Protein AF-A0AAV4CM18-F1 (afdb_monomer)

Nearest PDB structures (foldseek):
  7nl1-assembly2_E  TM=8.902E-01  e=1.037E-04  Toxoplasma gondii ME49
  8bis-assembly1_C-2  TM=8.921E-01  e=1.183E-04  Toxoplasma gondii
  7nl1-assembly1_B  TM=9.062E-01  e=1.350E-04  Toxoplasma gondii ME49
  8sf6-assembly2_H  TM=8.066E-01  e=8.511E-05  Caldicellulosiruptor hydrothermalis
  4kam-assembly2_A  TM=6.856E-01  e=7.460E-05  Mycobacterium marinum M

Structure (mmCIF, N/CA/C/O backbone):
data_AF-A0AAV4CM18-F1
#
_entry.id   AF-A0AAV4CM18-F1
#
loop_
_atom_site.group_PDB
_atom_site.id
_atom_site.type_symbol
_atom_site.label_atom_id
_atom_site.label_alt_id
_atom_site.label_comp_id
_atom_site.label_asym_id
_atom_site.label_entity_id
_atom_site.label_seq_id
_atom_site.pdbx_PDB_ins_code
_atom_site.Cartn_x
_atom_site.Cartn_y
_atom_site.Cartn_z
_atom_site.occupancy
_atom_site.B_iso_or_equiv
_atom_site.auth_seq_id
_atom_site.auth_comp_id
_atom_site.auth_asym_id
_atom_site.auth_atom_id
_atom_site.pdbx_PDB_model_num
ATOM 1 N N . MET A 1 1 ? 2.954 4.183 15.662 1.00 73.56 1 MET A N 1
ATOM 2 C CA . MET A 1 1 ? 2.172 3.439 14.647 1.00 73.56 1 MET A CA 1
ATOM 3 C C . MET A 1 1 ? 1.218 4.303 13.829 1.00 73.56 1 MET A C 1
ATOM 5 O O . MET A 1 1 ? 1.237 4.153 12.616 1.00 73.56 1 MET A O 1
ATOM 9 N N . LYS A 1 2 ? 0.463 5.238 14.427 1.00 84.62 2 LYS A N 1
ATOM 10 C CA . LYS A 1 2 ? -0.505 6.097 13.714 1.00 84.62 2 LYS A CA 1
ATOM 11 C C . LYS A 1 2 ? 0.046 6.765 12.438 1.00 84.62 2 LYS A C 1
ATOM 13 O O . LYS A 1 2 ? -0.471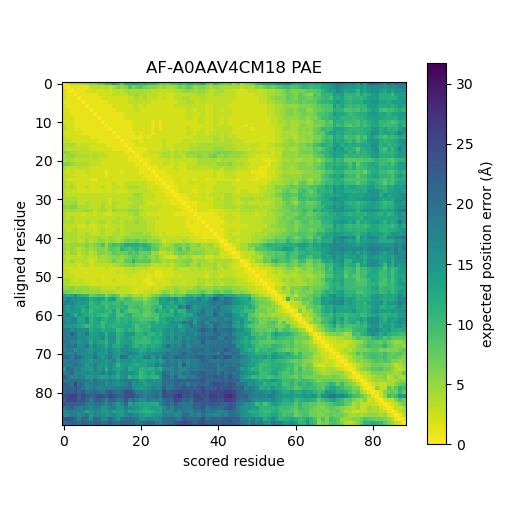 6.514 11.360 1.00 84.62 2 LYS A O 1
ATOM 18 N N . ARG A 1 3 ? 1.168 7.489 12.541 1.00 89.50 3 ARG A N 1
ATOM 19 C CA . ARG A 1 3 ? 1.805 8.162 11.391 1.00 89.50 3 ARG A CA 1
ATOM 20 C C . ARG A 1 3 ? 2.234 7.198 10.278 1.00 89.50 3 ARG A C 1
ATOM 22 O O . ARG A 1 3 ? 2.012 7.485 9.113 1.00 89.50 3 ARG A O 1
ATOM 29 N N . HIS A 1 4 ? 2.799 6.038 10.627 1.00 89.12 4 HIS A N 1
ATOM 30 C CA . HIS A 1 4 ? 3.150 5.014 9.635 1.00 89.12 4 HIS A CA 1
ATOM 31 C C . HIS A 1 4 ? 1.919 4.497 8.895 1.00 89.12 4 HIS A C 1
ATOM 33 O O . HIS A 1 4 ? 1.974 4.333 7.687 1.00 89.12 4 HIS A O 1
ATOM 39 N N . SER A 1 5 ? 0.812 4.292 9.609 1.00 91.56 5 SER A N 1
ATOM 40 C CA . SER A 1 5 ? -0.444 3.843 9.010 1.00 91.56 5 SER A CA 1
ATOM 41 C C . SER A 1 5 ? -1.104 4.904 8.132 1.00 91.56 5 SER A C 1
ATOM 43 O O . SER A 1 5 ? -1.699 4.545 7.120 1.00 91.56 5 SER A O 1
ATOM 45 N N . GLU A 1 6 ?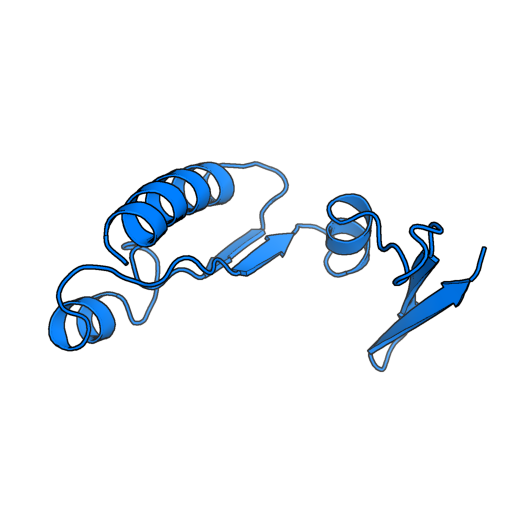 -1.032 6.179 8.518 1.00 91.38 6 GLU A N 1
ATOM 46 C CA . GLU A 1 6 ? -1.561 7.304 7.736 1.00 91.38 6 GLU A CA 1
ATOM 47 C C . GLU A 1 6 ? -0.785 7.450 6.424 1.00 91.38 6 GLU A C 1
ATOM 49 O O . GLU A 1 6 ? -1.381 7.409 5.350 1.00 91.38 6 GLU A O 1
ATOM 54 N N . THR A 1 7 ? 0.548 7.511 6.505 1.00 93.25 7 THR A N 1
ATOM 55 C CA . THR A 1 7 ? 1.415 7.571 5.321 1.00 93.25 7 THR A CA 1
ATOM 56 C C . THR A 1 7 ? 1.257 6.327 4.453 1.00 93.25 7 THR A C 1
ATOM 58 O O . THR A 1 7 ? 1.146 6.440 3.236 1.00 93.25 7 THR A O 1
ATOM 61 N N . ALA A 1 8 ? 1.196 5.135 5.054 1.00 92.81 8 ALA A N 1
ATOM 62 C CA . ALA A 1 8 ? 1.035 3.911 4.283 1.00 92.81 8 ALA A CA 1
ATOM 63 C C . ALA A 1 8 ? -0.321 3.843 3.571 1.00 92.81 8 ALA A C 1
ATOM 65 O O . ALA A 1 8 ? -0.384 3.375 2.441 1.00 92.81 8 ALA A O 1
ATOM 66 N N . LEU A 1 9 ? -1.397 4.352 4.180 1.00 92.62 9 LEU A N 1
ATOM 67 C CA . LEU A 1 9 ? -2.707 4.413 3.531 1.00 92.62 9 LEU A CA 1
ATOM 68 C C . LEU A 1 9 ? -2.701 5.349 2.315 1.00 92.62 9 LEU A C 1
ATOM 70 O O . LEU A 1 9 ? -3.283 5.015 1.286 1.00 92.62 9 LEU A O 1
ATOM 74 N N . GLU A 1 10 ? -2.045 6.504 2.423 1.00 93.50 10 GLU A N 1
ATOM 75 C CA . GLU A 1 10 ? -1.903 7.448 1.311 1.00 93.50 10 GLU A CA 1
ATOM 76 C C . GLU A 1 10 ? -1.111 6.832 0.150 1.00 93.50 10 GLU A C 1
ATOM 78 O O . GLU A 1 10 ? -1.580 6.822 -0.989 1.00 93.50 10 GLU A O 1
ATOM 83 N N . VAL A 1 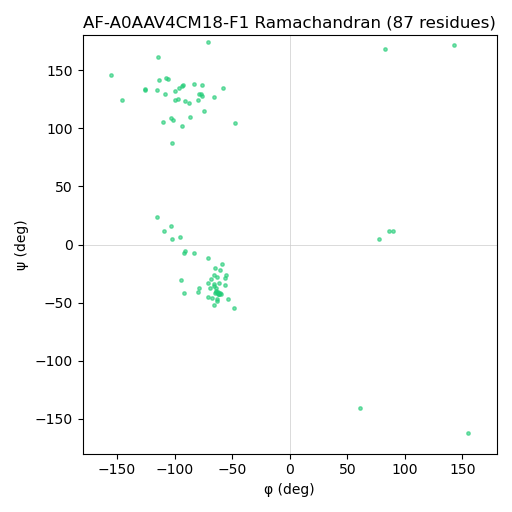11 ? 0.041 6.225 0.453 1.00 93.50 11 VAL A N 1
ATOM 84 C CA . VAL A 1 11 ? 0.869 5.528 -0.541 1.00 93.50 11 VAL A CA 1
ATOM 85 C C . VAL A 1 11 ? 0.109 4.354 -1.162 1.00 93.50 11 VAL A C 1
ATOM 87 O O . VAL A 1 11 ? 0.143 4.180 -2.376 1.00 93.50 11 VAL A O 1
ATOM 90 N N . ALA A 1 12 ? -0.615 3.569 -0.363 1.00 93.31 12 ALA A N 1
ATOM 91 C CA . ALA A 1 12 ? -1.380 2.429 -0.852 1.00 93.31 12 ALA A CA 1
ATOM 92 C C . ALA A 1 12 ? -2.483 2.865 -1.829 1.00 93.31 12 ALA A C 1
ATOM 94 O O . ALA A 1 12 ? -2.623 2.258 -2.885 1.00 93.31 12 ALA A O 1
ATOM 95 N N . ARG A 1 13 ? -3.206 3.955 -1.534 1.00 93.31 13 ARG A N 1
ATOM 96 C CA . ARG A 1 13 ? -4.209 4.537 -2.447 1.00 93.31 13 ARG A CA 1
ATOM 97 C C . ARG A 1 13 ? -3.593 5.052 -3.743 1.00 93.31 13 ARG A C 1
ATOM 99 O O . ARG A 1 13 ? -4.174 4.865 -4.807 1.00 93.31 13 ARG A O 1
ATOM 106 N N . TYR A 1 14 ? -2.426 5.690 -3.660 1.00 93.62 14 TYR A N 1
ATOM 107 C CA . TYR A 1 14 ? -1.703 6.144 -4.846 1.00 93.62 14 TYR A CA 1
ATOM 108 C C . TYR A 1 14 ? -1.285 4.965 -5.736 1.00 93.62 14 TYR A C 1
ATOM 110 O O . TYR A 1 14 ? -1.509 4.990 -6.945 1.00 93.62 14 TYR A O 1
ATOM 118 N N . LEU A 1 15 ? -0.711 3.918 -5.135 1.00 90.81 15 LEU A N 1
ATOM 119 C CA . LEU A 1 15 ? -0.288 2.718 -5.856 1.00 90.81 15 LEU A CA 1
ATOM 120 C C . LEU A 1 15 ? -1.475 1.978 -6.481 1.00 90.81 15 LEU A C 1
ATOM 122 O O . LEU A 1 15 ? -1.346 1.507 -7.603 1.00 90.81 15 LEU A O 1
ATOM 126 N N . ASP A 1 16 ? -2.628 1.930 -5.812 1.00 90.44 16 ASP A N 1
ATOM 127 C CA . ASP A 1 16 ? -3.836 1.250 -6.306 1.00 90.44 16 ASP A CA 1
ATOM 128 C C . ASP A 1 16 ? -4.382 1.883 -7.600 1.00 90.44 16 ASP A C 1
ATOM 130 O O . ASP A 1 16 ? -4.948 1.205 -8.452 1.00 90.44 16 ASP A O 1
ATOM 134 N N . GLN A 1 17 ? -4.144 3.183 -7.797 1.00 91.12 17 GLN A N 1
ATOM 135 C CA . GLN A 1 17 ? -4.535 3.913 -9.009 1.00 91.12 17 GLN A CA 1
ATOM 136 C C . GLN A 1 17 ? -3.438 3.939 -10.083 1.00 91.12 17 GLN A C 1
ATOM 138 O O . GLN A 1 17 ? -3.657 4.428 -11.195 1.00 91.12 17 GLN A O 1
ATOM 143 N N . HIS A 1 18 ? -2.234 3.456 -9.773 1.00 90.56 18 HIS A N 1
ATOM 144 C CA . HIS A 1 18 ? -1.088 3.626 -10.650 1.00 90.56 18 HIS A CA 1
ATOM 145 C C . HIS A 1 18 ? -1.122 2.615 -11.814 1.00 90.56 18 HIS A C 1
ATOM 147 O O . HIS A 1 18 ? -1.182 1.407 -11.591 1.00 90.56 18 HIS A O 1
ATOM 153 N N . PRO A 1 19 ? -0.971 3.044 -13.084 1.00 88.50 19 PRO A N 1
ATOM 154 C CA . PRO A 1 19 ? -1.193 2.181 -14.250 1.00 88.50 19 PRO A CA 1
ATOM 155 C C . PRO A 1 19 ? -0.213 1.007 -14.371 1.00 88.50 19 PRO A C 1
ATOM 157 O O . PRO A 1 19 ? -0.514 0.045 -15.077 1.00 88.50 19 PRO A O 1
ATOM 160 N N . LYS A 1 20 ? 0.949 1.079 -13.708 1.00 86.50 20 LYS A N 1
ATOM 161 C CA . LYS A 1 20 ? 1.955 0.000 -13.654 1.00 86.50 20 LYS A CA 1
ATOM 162 C C . LYS A 1 20 ? 1.771 -0.963 -12.477 1.00 86.50 20 LYS A C 1
ATOM 164 O O . LYS A 1 20 ? 2.507 -1.937 -12.395 1.00 86.50 20 LYS A O 1
ATOM 169 N N . VAL A 1 21 ? 0.837 -0.695 -11.571 1.00 88.38 21 VAL A N 1
ATOM 170 C CA . VAL A 1 21 ? 0.515 -1.578 -10.448 1.00 88.38 21 VAL A CA 1
ATOM 171 C C . VAL A 1 21 ? -0.684 -2.426 -10.856 1.00 88.38 21 VAL A C 1
ATOM 173 O O . VAL A 1 21 ? -1.614 -1.948 -11.504 1.00 88.38 21 VAL A O 1
ATOM 176 N N . GLU A 1 22 ? -0.605 -3.717 -10.573 1.00 89.56 22 GLU A N 1
ATOM 177 C CA . GLU A 1 22 ? -1.663 -4.684 -10.844 1.00 89.56 22 GLU A CA 1
ATOM 178 C C . GLU A 1 22 ? -2.586 -4.831 -9.640 1.00 89.56 22 GLU A C 1
ATOM 180 O O . GLU A 1 22 ? -3.805 -4.866 -9.796 1.00 89.56 22 GLU A O 1
ATOM 185 N N . ARG A 1 23 ? -2.007 -4.874 -8.435 1.00 88.88 23 ARG A N 1
ATOM 186 C CA . ARG A 1 23 ? -2.761 -5.021 -7.193 1.00 88.88 23 ARG A CA 1
ATOM 187 C C . ARG A 1 23 ? -2.001 -4.453 -6.004 1.00 88.88 23 ARG A C 1
ATOM 189 O O . ARG A 1 23 ? -0.783 -4.580 -5.934 1.00 88.88 23 ARG A O 1
ATOM 196 N N . VAL A 1 24 ? -2.716 -3.878 -5.042 1.00 91.94 24 VAL A N 1
ATOM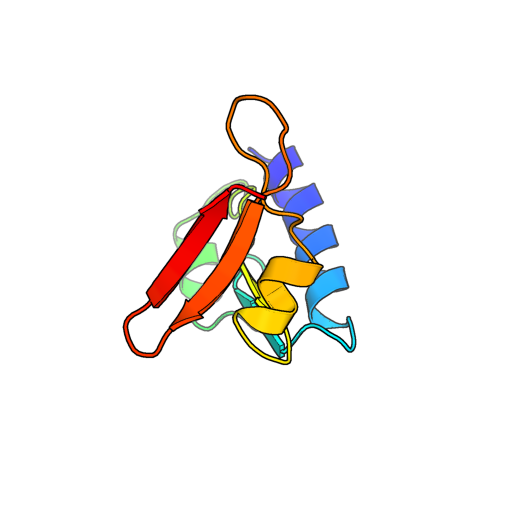 197 C CA . VAL A 1 24 ? -2.150 -3.456 -3.755 1.00 91.94 24 VAL A CA 1
ATOM 198 C C . VAL A 1 24 ? -2.767 -4.268 -2.625 1.00 91.94 24 VAL A C 1
ATOM 200 O O . VAL A 1 24 ? -3.983 -4.418 -2.529 1.00 91.94 24 VAL A O 1
ATOM 203 N N . HIS A 1 25 ? -1.914 -4.772 -1.740 1.00 92.06 25 HIS A N 1
ATOM 204 C CA . HIS A 1 25 ? -2.293 -5.461 -0.515 1.00 92.06 25 HIS A CA 1
ATOM 205 C C . HIS A 1 25 ? -1.942 -4.582 0.673 1.00 92.06 25 HIS A C 1
ATOM 207 O O . HIS A 1 25 ? -0.778 -4.433 1.054 1.00 92.06 25 HIS A O 1
ATOM 213 N N . TYR A 1 26 ? -2.974 -3.986 1.257 1.00 93.81 26 TYR A N 1
ATOM 214 C CA . TYR A 1 26 ? -2.851 -3.225 2.487 1.00 93.81 26 TYR A CA 1
ATOM 215 C C . TYR A 1 26 ? -4.123 -3.385 3.325 1.00 93.81 26 TYR A C 1
ATOM 217 O O . TYR A 1 26 ? -5.199 -3.057 2.828 1.00 93.81 26 TYR A O 1
ATOM 225 N N . PRO A 1 27 ? -4.047 -3.825 4.596 1.00 92.12 27 PRO A N 1
ATOM 226 C CA . PRO A 1 27 ? -5.240 -4.070 5.413 1.00 92.12 27 PRO A CA 1
ATOM 227 C C . PRO A 1 27 ? -6.120 -2.832 5.639 1.00 92.12 27 PRO A C 1
ATOM 229 O O . PRO A 1 27 ? -7.306 -2.966 5.931 1.00 92.12 27 PRO A O 1
ATOM 232 N N . GLY A 1 28 ? -5.557 -1.627 5.495 1.00 90.19 28 GLY A N 1
ATOM 233 C CA . GLY A 1 28 ? -6.295 -0.367 5.597 1.00 90.19 28 GLY A CA 1
ATOM 234 C C . GLY A 1 28 ? -7.023 0.070 4.318 1.00 90.19 28 GLY A C 1
ATOM 235 O O . GLY A 1 28 ? -7.760 1.050 4.377 1.00 90.19 28 GLY A O 1
ATOM 236 N N . LEU A 1 29 ? -6.826 -0.611 3.181 1.00 92.06 29 LEU A N 1
ATOM 237 C CA . LEU A 1 29 ? -7.595 -0.377 1.953 1.00 92.06 29 LEU A CA 1
ATOM 238 C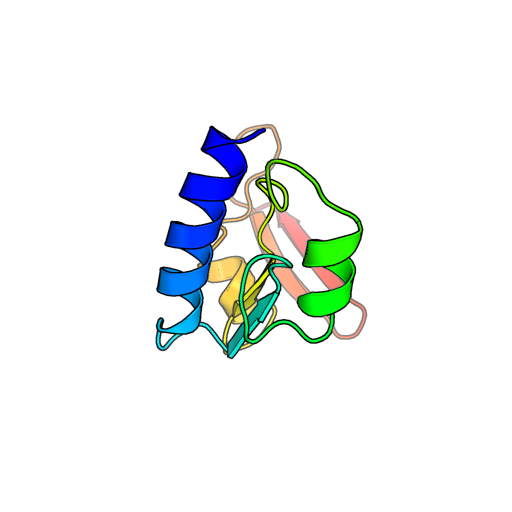 C . LEU A 1 29 ? -8.920 -1.144 2.003 1.00 92.06 29 LEU A C 1
ATOM 240 O O . LEU A 1 29 ? -8.946 -2.319 2.357 1.00 92.06 29 LEU A O 1
ATOM 244 N N . GLU A 1 30 ? -10.002 -0.507 1.560 1.00 88.56 30 GLU A N 1
ATOM 245 C CA . GLU A 1 30 ? -11.332 -1.131 1.462 1.00 88.56 30 GLU A CA 1
ATOM 246 C C . GLU A 1 30 ? -11.372 -2.268 0.428 1.00 88.56 30 GLU A C 1
ATOM 248 O O . GLU A 1 30 ? -12.146 -3.211 0.567 1.00 88.56 30 GLU A O 1
ATOM 253 N N . SER A 1 31 ? -10.494 -2.221 -0.579 1.00 87.69 31 SER A N 1
ATOM 254 C CA . SER A 1 31 ? -10.320 -3.285 -1.573 1.00 87.69 31 SER A CA 1
ATOM 255 C C . SER A 1 31 ? -9.654 -4.548 -1.006 1.00 87.69 31 SER A C 1
ATOM 257 O O . SER A 1 31 ? -9.643 -5.591 -1.668 1.00 87.69 31 SER A O 1
ATOM 259 N N . HIS A 1 32 ? -9.101 -4.494 0.212 1.00 89.69 32 HIS A N 1
ATOM 260 C CA . HIS A 1 32 ? -8.423 -5.631 0.819 1.00 89.69 32 HIS A CA 1
ATOM 261 C C . HIS A 1 32 ? -9.435 -6.666 1.347 1.00 89.69 32 HIS A C 1
ATOM 263 O O . HIS A 1 32 ? -10.276 -6.324 2.180 1.00 89.69 32 HIS A O 1
ATOM 269 N N . PRO A 1 33 ? -9.322 -7.960 0.981 1.00 90.19 33 PRO A N 1
ATOM 270 C CA . PRO A 1 33 ? -10.290 -8.992 1.380 1.00 90.19 33 PRO A CA 1
ATOM 271 C C . PRO A 1 33 ? -10.498 -9.123 2.893 1.00 90.19 33 PRO A C 1
ATOM 273 O O . PRO A 1 33 ? -11.565 -9.514 3.355 1.00 90.19 33 PRO A O 1
ATOM 276 N N . GLN A 1 34 ? -9.469 -8.799 3.678 1.00 90.50 34 GLN A N 1
ATOM 277 C CA . GLN A 1 34 ? -9.501 -8.884 5.139 1.00 90.50 34 GLN A CA 1
ATOM 278 C C . GLN A 1 34 ? -9.671 -7.518 5.821 1.00 90.50 34 GLN A C 1
ATOM 280 O O . GLN A 1 34 ? -9.404 -7.417 7.016 1.00 90.50 34 GLN A O 1
ATOM 285 N N . HIS A 1 35 ? -10.097 -6.471 5.101 1.00 91.31 35 HIS A N 1
ATOM 286 C CA . HIS A 1 35 ? -10.265 -5.126 5.667 1.00 91.31 35 HIS A CA 1
ATOM 287 C C . HIS A 1 35 ? -11.156 -5.127 6.917 1.00 91.31 35 HIS A C 1
ATOM 289 O O . HIS A 1 35 ? -10.776 -4.598 7.958 1.00 91.31 35 HIS A O 1
ATOM 295 N N . GLU A 1 36 ? -12.301 -5.811 6.863 1.00 91.31 36 GLU A N 1
ATOM 296 C CA . GLU A 1 36 ? -13.239 -5.885 7.990 1.00 91.31 36 GLU A CA 1
ATOM 297 C C . GLU A 1 36 ? -12.666 -6.624 9.207 1.00 91.31 36 GLU A C 1
ATOM 299 O O . GLU A 1 36 ? -12.937 -6.257 10.352 1.00 91.31 36 GLU A O 1
ATOM 304 N N . VAL A 1 37 ? -11.834 -7.645 8.985 1.00 92.25 37 VAL A N 1
ATOM 305 C CA . VAL A 1 37 ? -11.141 -8.354 10.072 1.00 92.25 37 VAL A CA 1
ATOM 306 C C . VAL A 1 37 ? -10.062 -7.456 10.673 1.00 92.25 37 VAL A C 1
ATOM 308 O O . VAL A 1 37 ? -9.998 -7.305 11.893 1.00 92.25 37 VAL A O 1
ATOM 311 N N . ALA A 1 38 ? -9.273 -6.795 9.823 1.00 90.69 38 ALA A N 1
ATOM 312 C CA . ALA A 1 38 ? -8.238 -5.858 10.237 1.00 90.69 38 ALA A CA 1
ATOM 313 C C . ALA A 1 38 ? -8.826 -4.690 11.038 1.00 90.69 38 ALA A C 1
ATOM 315 O O . ALA A 1 38 ? -8.308 -4.355 12.095 1.00 90.69 38 ALA A O 1
ATOM 316 N N . LYS A 1 39 ? -9.962 -4.131 10.614 1.00 91.31 39 LYS A N 1
ATOM 317 C CA . LYS A 1 39 ? -10.678 -3.062 11.324 1.00 91.31 39 LYS A CA 1
ATOM 318 C C . LYS A 1 39 ? -11.151 -3.480 12.719 1.00 91.31 39 LYS A C 1
ATOM 320 O O . LYS A 1 39 ? -11.185 -2.653 13.626 1.00 91.31 39 LYS A O 1
ATOM 325 N N . ARG A 1 40 ? -11.516 -4.755 12.906 1.00 92.69 40 ARG A N 1
ATOM 326 C CA . ARG A 1 40 ? -11.936 -5.302 14.210 1.00 92.69 40 ARG A CA 1
ATOM 327 C C . ARG A 1 40 ? -10.758 -5.601 15.134 1.00 92.69 40 ARG A C 1
ATOM 329 O O . ARG A 1 40 ? -10.886 -5.428 16.340 1.00 92.69 40 ARG A O 1
ATOM 336 N N . GLN A 1 41 ? -9.645 -6.085 14.586 1.00 92.06 41 GLN A N 1
ATOM 337 C CA . GLN A 1 41 ? -8.502 -6.559 15.373 1.00 92.06 41 GLN A CA 1
ATOM 338 C C . GLN A 1 41 ? -7.424 -5.490 15.596 1.00 92.06 41 GLN A C 1
ATOM 340 O O . GLN A 1 41 ? -6.741 -5.514 16.616 1.00 92.06 41 GLN A O 1
ATOM 345 N N . MET A 1 42 ? -7.254 -4.560 14.658 1.00 88.88 42 MET A N 1
ATOM 346 C CA . MET A 1 42 ? -6.188 -3.561 14.677 1.00 88.88 42 MET A CA 1
ATOM 347 C C . MET A 1 42 ? -6.734 -2.214 15.154 1.00 88.88 42 MET A C 1
ATOM 349 O O . M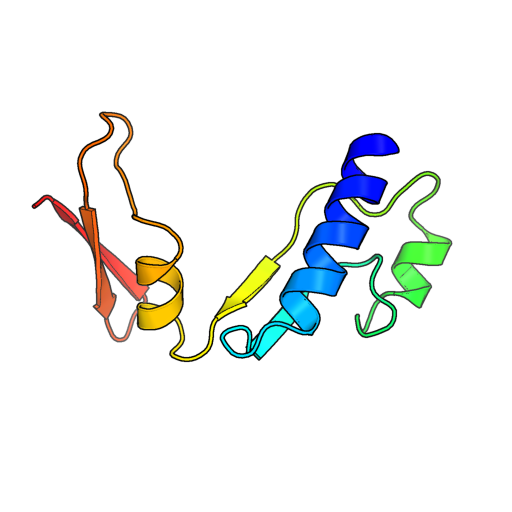ET A 1 42 ? -7.442 -1.512 14.433 1.00 88.88 42 MET A O 1
ATOM 353 N N . THR A 1 43 ? -6.384 -1.823 16.378 1.00 82.81 43 THR A N 1
ATOM 354 C CA . THR A 1 43 ? -6.760 -0.527 16.953 1.00 82.81 43 THR A CA 1
ATOM 355 C C . THR A 1 43 ? -5.593 0.460 16.844 1.00 82.81 43 THR A C 1
ATOM 357 O O . THR A 1 43 ? -4.474 0.195 17.276 1.00 82.81 43 THR A O 1
ATOM 360 N N . GLY A 1 44 ? -5.832 1.621 16.224 1.00 80.94 44 GLY A N 1
ATOM 361 C CA . GLY A 1 44 ? -4.820 2.681 16.081 1.00 80.94 44 GLY A CA 1
ATOM 362 C C . GLY A 1 44 ? -3.929 2.623 14.825 1.00 80.94 44 GLY A C 1
ATOM 363 O O . GLY A 1 44 ? -2.950 3.373 14.760 1.00 80.94 44 GLY A O 1
ATOM 364 N N . GLY A 1 45 ? -4.256 1.782 13.831 1.00 87.56 45 GLY A N 1
ATOM 365 C CA . GLY A 1 45 ? -3.633 1.762 12.495 1.00 87.56 45 GLY A CA 1
ATOM 366 C C . GLY A 1 45 ? -3.445 0.358 11.896 1.00 87.56 45 GLY A C 1
ATOM 367 O O . GLY A 1 45 ? -3.619 -0.635 12.593 1.00 87.56 45 GLY A O 1
ATOM 368 N N . TYR A 1 46 ? -3.041 0.282 10.621 1.00 86.44 46 TYR A N 1
ATOM 369 C CA . TYR A 1 46 ? -3.010 -0.937 9.788 1.00 86.44 46 TYR A CA 1
ATOM 370 C C . TYR A 1 46 ? -1.599 -1.383 9.344 1.00 86.44 46 TYR A C 1
ATOM 372 O O . TYR A 1 46 ? -1.472 -2.113 8.366 1.00 86.44 46 TYR A O 1
ATOM 380 N N . SER A 1 47 ? -0.549 -0.995 10.088 1.00 86.38 47 SER A N 1
ATOM 381 C CA . SER A 1 47 ? 0.888 -1.136 9.744 1.00 86.38 47 SER A CA 1
ATOM 382 C C . SER A 1 47 ? 1.438 -0.028 8.831 1.00 86.38 47 SER A C 1
ATOM 384 O O . SER A 1 47 ? 0.697 0.800 8.321 1.00 86.38 47 SER A O 1
ATOM 386 N N . GLY A 1 48 ? 2.765 0.022 8.686 1.00 87.75 48 GLY A N 1
ATOM 387 C CA . GLY A 1 48 ? 3.481 0.865 7.719 1.00 87.75 48 GLY A CA 1
ATOM 388 C C . GLY A 1 48 ? 3.971 0.104 6.483 1.00 87.75 48 GLY A C 1
ATOM 389 O O . GLY A 1 48 ? 4.706 0.665 5.679 1.00 87.75 48 GLY A O 1
ATOM 390 N N . VAL A 1 49 ? 3.628 -1.182 6.370 1.00 87.94 49 VAL A N 1
ATOM 391 C CA . VAL A 1 49 ? 4.085 -2.071 5.297 1.00 87.94 49 VAL A CA 1
ATOM 392 C C . VAL A 1 49 ? 2.992 -2.198 4.246 1.00 87.94 49 VAL A C 1
ATOM 394 O O . VAL A 1 49 ? 1.837 -2.455 4.580 1.00 87.94 49 VAL A O 1
ATOM 397 N N . ILE A 1 50 ? 3.376 -2.039 2.983 1.00 90.94 50 ILE A N 1
ATOM 398 C CA . ILE A 1 50 ? 2.503 -2.162 1.816 1.00 90.94 50 ILE A CA 1
ATOM 399 C C . ILE A 1 50 ? 3.152 -3.170 0.882 1.00 90.94 50 ILE A C 1
ATOM 401 O O . ILE A 1 50 ? 4.350 -3.081 0.615 1.00 90.94 50 ILE A O 1
ATOM 405 N N . MET A 1 51 ? 2.363 -4.104 0.368 1.00 88.25 51 MET A N 1
ATOM 406 C CA . MET A 1 51 ? 2.790 -4.982 -0.712 1.00 88.25 51 MET A CA 1
ATOM 407 C C . MET A 1 51 ? 2.044 -4.575 -1.979 1.00 88.25 51 MET A C 1
ATOM 409 O O . MET A 1 51 ? 0.826 -4.426 -1.961 1.00 88.25 51 MET A O 1
ATOM 413 N N . ALA A 1 52 ? 2.769 -4.371 -3.073 1.00 88.94 52 ALA A N 1
ATOM 414 C CA . ALA A 1 52 ? 2.190 -4.052 -4.370 1.00 88.94 52 ALA A CA 1
ATOM 415 C C . ALA A 1 52 ? 2.705 -5.043 -5.412 1.00 88.94 52 ALA A C 1
ATOM 417 O O . ALA A 1 52 ? 3.903 -5.310 -5.498 1.00 88.94 52 ALA A O 1
ATOM 418 N N . GLU A 1 53 ? 1.789 -5.577 -6.202 1.00 87.31 53 GLU A N 1
ATOM 419 C CA . GLU A 1 53 ? 2.081 -6.395 -7.367 1.00 87.31 53 GLU A CA 1
ATOM 420 C C . GLU A 1 53 ? 2.255 -5.464 -8.564 1.00 87.31 53 GLU A C 1
ATOM 422 O O . GLU A 1 53 ? 1.368 -4.673 -8.887 1.00 87.31 53 GLU A O 1
ATOM 427 N N . ILE A 1 54 ? 3.419 -5.515 -9.205 1.00 87.25 54 ILE A N 1
ATOM 428 C CA . ILE A 1 54 ? 3.742 -4.672 -10.357 1.00 87.25 54 ILE A CA 1
ATOM 429 C C . ILE A 1 54 ? 3.411 -5.436 -11.638 1.00 87.25 54 ILE A C 1
ATOM 431 O O . ILE A 1 54 ? 3.770 -6.606 -11.781 1.00 87.25 54 ILE A O 1
ATOM 435 N N . LYS A 1 55 ? 2.777 -4.757 -12.599 1.00 81.25 55 LYS A N 1
ATOM 436 C CA . LYS A 1 55 ? 2.492 -5.327 -13.919 1.00 81.25 55 LYS A CA 1
ATOM 437 C C . LYS A 1 55 ? 3.788 -5.767 -14.595 1.00 81.25 55 LYS A C 1
ATOM 439 O O . LYS A 1 55 ? 4.776 -5.032 -14.616 1.00 81.25 55 LYS A O 1
ATOM 444 N N . GLY A 1 56 ? 3.770 -6.961 -15.179 1.00 76.62 56 GLY A N 1
ATOM 445 C CA . GLY A 1 56 ? 4.977 -7.610 -15.703 1.00 76.62 56 GLY A CA 1
ATOM 446 C C . GLY A 1 56 ? 5.742 -8.423 -14.653 1.00 76.62 56 GLY A C 1
ATOM 447 O O . GLY A 1 56 ? 6.872 -8.842 -14.916 1.00 76.62 56 GLY A O 1
ATOM 448 N N . GLY A 1 57 ? 5.139 -8.649 -13.480 1.00 71.75 57 GLY A N 1
ATOM 449 C CA . GLY A 1 57 ? 5.642 -9.538 -12.440 1.00 71.75 57 GLY A CA 1
ATOM 450 C C . GLY A 1 57 ? 7.008 -9.111 -11.914 1.00 71.75 57 GLY A C 1
ATOM 451 O O . GLY A 1 57 ? 7.316 -7.928 -11.779 1.00 71.75 57 GLY A O 1
ATOM 452 N N . SER A 1 58 ? 7.865 -10.086 -11.651 1.00 66.06 58 SER A N 1
ATOM 453 C CA . SER A 1 58 ? 9.239 -9.898 -11.179 1.00 66.06 58 SER A CA 1
ATOM 454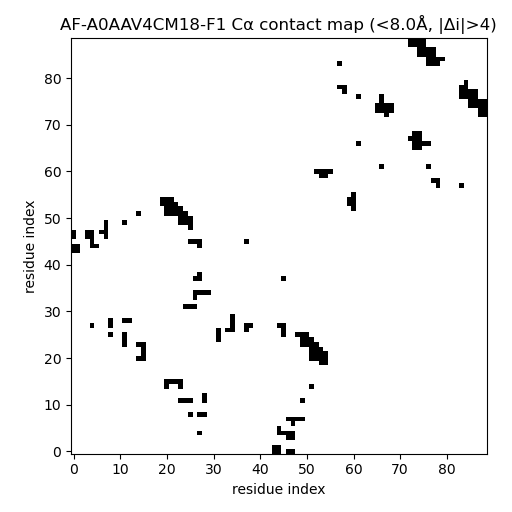 C C . SER A 1 58 ? 10.093 -9.009 -12.093 1.00 66.06 58 SER A C 1
ATOM 456 O O . SER A 1 58 ? 10.865 -8.206 -11.582 1.00 66.06 58 SER A O 1
ATOM 458 N N . LYS A 1 59 ? 9.916 -9.040 -13.422 1.00 63.66 59 LYS A N 1
ATOM 459 C CA . LYS A 1 59 ? 10.616 -8.105 -14.332 1.00 63.66 59 LYS A CA 1
ATOM 460 C C . LYS A 1 59 ? 10.195 -6.651 -14.087 1.00 63.66 59 LYS A C 1
ATOM 462 O O .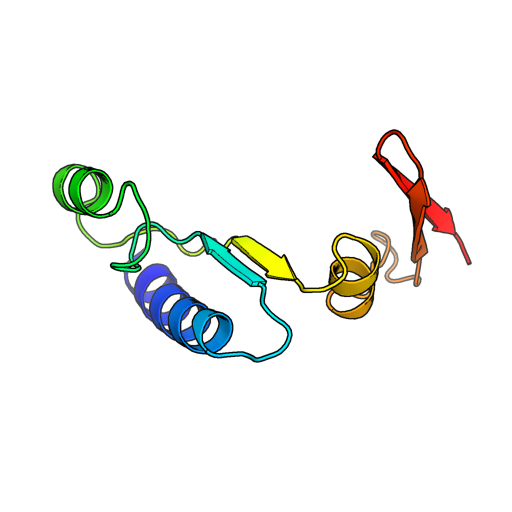 LYS A 1 59 ? 11.037 -5.751 -14.073 1.00 63.66 59 LYS A O 1
ATOM 467 N N . GLY A 1 60 ? 8.902 -6.425 -13.847 1.00 65.56 60 GLY A N 1
ATOM 468 C CA . GLY A 1 60 ? 8.369 -5.117 -13.463 1.00 65.56 60 GLY A CA 1
ATOM 469 C C . GLY A 1 60 ? 8.843 -4.688 -12.071 1.00 65.56 60 GLY A C 1
ATOM 470 O O . GLY A 1 60 ? 9.324 -3.570 -11.904 1.00 65.56 60 GLY A O 1
ATOM 471 N N . GLY A 1 61 ? 8.781 -5.593 -11.090 1.00 64.19 61 GLY A N 1
ATOM 472 C CA . GLY A 1 61 ? 9.184 -5.339 -9.703 1.00 64.19 61 GLY A CA 1
ATOM 473 C C . GLY A 1 61 ? 10.666 -4.995 -9.544 1.00 64.19 61 GLY A C 1
ATOM 474 O O . GLY A 1 61 ? 10.999 -4.044 -8.845 1.00 64.19 61 GLY A O 1
ATOM 475 N N . VAL A 1 62 ? 11.550 -5.697 -10.256 1.00 60.69 62 VAL A N 1
ATOM 476 C CA . VAL A 1 62 ? 13.004 -5.442 -10.254 1.00 60.69 62 VAL A CA 1
ATOM 477 C C . VAL A 1 62 ? 13.358 -4.111 -10.919 1.00 60.69 62 VAL A C 1
ATOM 479 O O . VAL A 1 62 ? 14.331 -3.470 -10.542 1.00 60.69 62 VAL A O 1
ATOM 482 N N . THR A 1 63 ? 12.559 -3.654 -11.886 1.00 59.19 63 THR A N 1
ATOM 483 C CA . THR A 1 63 ? 12.766 -2.332 -12.499 1.00 59.19 63 THR A CA 1
ATOM 484 C C . THR A 1 63 ? 12.403 -1.201 -11.531 1.00 59.19 63 THR A C 1
ATOM 486 O O . THR A 1 63 ? 13.008 -0.135 -11.566 1.00 59.19 63 THR A O 1
ATOM 489 N N . VAL A 1 64 ? 11.403 -1.419 -10.671 1.00 60.38 64 VAL A N 1
ATOM 490 C CA . VAL A 1 64 ? 10.943 -0.423 -9.688 1.00 60.38 64 VAL A CA 1
ATOM 491 C C . VAL A 1 64 ? 11.856 -0.387 -8.463 1.00 60.38 64 VAL A C 1
ATOM 493 O O . VAL A 1 64 ? 12.170 0.688 -7.957 1.00 60.38 64 VAL A O 1
ATOM 496 N N . ALA A 1 65 ? 12.291 -1.552 -7.992 1.00 61.38 65 ALA A N 1
ATOM 497 C CA . ALA A 1 65 ? 13.257 -1.688 -6.920 1.00 61.38 65 ALA A CA 1
ATOM 498 C C . ALA A 1 65 ? 14.606 -2.034 -7.544 1.00 61.38 65 ALA A C 1
ATOM 500 O O . ALA A 1 65 ? 14.915 -3.213 -7.684 1.00 61.38 65 ALA A O 1
ATOM 501 N N . GLU A 1 66 ? 15.398 -1.030 -7.938 1.00 63.00 66 GLU A N 1
ATOM 502 C CA . GLU A 1 66 ? 16.808 -1.259 -8.266 1.00 63.00 66 GLU A CA 1
ATOM 503 C C . GLU A 1 66 ? 17.441 -2.096 -7.145 1.00 63.00 66 GLU A C 1
ATOM 505 O O . GLU A 1 66 ? 17.675 -1.601 -6.038 1.00 63.00 66 GLU A O 1
ATOM 510 N N . VAL A 1 67 ? 17.663 -3.387 -7.399 1.00 65.75 67 VAL A N 1
ATOM 511 C CA . VAL A 1 67 ? 18.130 -4.303 -6.361 1.00 65.75 67 VAL A CA 1
ATOM 512 C C . VAL A 1 67 ? 19.596 -3.990 -6.136 1.00 65.75 67 VAL A C 1
ATOM 514 O O . VAL A 1 67 ? 20.418 -4.140 -7.037 1.00 65.75 67 VAL A O 1
ATOM 517 N N . ARG A 1 68 ? 19.925 -3.504 -4.943 1.00 68.69 68 ARG A N 1
ATOM 518 C CA . ARG A 1 68 ? 21.300 -3.210 -4.549 1.00 68.69 68 ARG A CA 1
ATOM 519 C C . ARG A 1 68 ? 21.720 -4.159 -3.443 1.00 68.69 68 ARG A C 1
ATOM 521 O O . ARG A 1 68 ? 20.927 -4.463 -2.553 1.00 68.69 68 ARG A O 1
ATOM 528 N N . ASP A 1 69 ? 22.968 -4.610 -3.492 1.00 74.06 69 ASP A N 1
ATOM 529 C CA . ASP A 1 69 ? 23.538 -5.363 -2.380 1.00 74.06 69 ASP A CA 1
ATOM 530 C C . ASP A 1 69 ? 23.783 -4.451 -1.161 1.00 74.06 69 ASP A C 1
ATOM 532 O O . ASP A 1 69 ? 23.649 -3.227 -1.225 1.00 74.06 69 ASP A O 1
ATOM 536 N N . HIS A 1 70 ? 24.188 -5.040 -0.034 1.00 74.69 70 HIS A N 1
ATOM 537 C CA . HIS A 1 70 ? 24.528 -4.297 1.188 1.00 74.69 70 HIS A CA 1
ATOM 538 C C . HIS A 1 70 ? 25.669 -3.274 0.998 1.00 74.69 70 HIS A C 1
ATOM 540 O O . HIS A 1 70 ? 25.839 -2.391 1.834 1.00 74.69 70 HIS A O 1
ATOM 546 N N . SER A 1 71 ? 26.450 -3.383 -0.083 1.00 79.06 71 SER A N 1
ATOM 547 C CA . SER A 1 71 ? 27.506 -2.439 -0.467 1.00 79.06 71 SER A CA 1
ATOM 548 C C . SER A 1 71 ? 27.039 -1.385 -1.483 1.00 79.06 71 SER A C 1
ATOM 550 O O . SER A 1 71 ? 27.851 -0.607 -1.979 1.00 79.06 71 SER A O 1
ATOM 552 N N . GLY A 1 72 ? 25.739 -1.342 -1.794 1.00 75.06 72 GLY A N 1
ATOM 553 C CA . GLY A 1 72 ? 25.129 -0.378 -2.708 1.00 75.06 72 GLY A CA 1
ATOM 554 C C . GLY A 1 72 ? 25.342 -0.678 -4.195 1.00 75.06 72 GLY A C 1
ATOM 555 O O . GLY A 1 72 ? 24.924 0.128 -5.036 1.00 75.06 72 GLY A O 1
ATOM 556 N N . ARG A 1 73 ? 25.964 -1.815 -4.544 1.00 76.56 73 ARG A N 1
ATOM 557 C CA . ARG A 1 73 ? 26.190 -2.212 -5.941 1.00 76.56 73 ARG A CA 1
ATOM 558 C C . ARG A 1 73 ? 24.910 -2.727 -6.566 1.00 76.56 73 ARG A C 1
ATOM 560 O O . ARG A 1 73 ? 24.185 -3.503 -5.948 1.00 76.56 73 ARG A O 1
ATOM 567 N N . LEU A 1 74 ? 24.674 -2.308 -7.806 1.00 62.72 74 LEU A N 1
ATOM 568 C CA . LEU A 1 74 ? 23.525 -2.734 -8.588 1.00 62.72 74 LEU A CA 1
ATOM 569 C C . LEU A 1 74 ? 23.632 -4.234 -8.880 1.00 62.72 74 LEU A C 1
ATOM 571 O O . LEU A 1 74 ? 24.648 -4.714 -9.384 1.00 62.72 74 LEU A O 1
ATOM 575 N N . GLN A 1 75 ? 22.578 -4.961 -8.552 1.00 66.88 75 GLN A N 1
ATOM 576 C CA . GLN A 1 75 ? 22.435 -6.371 -8.850 1.00 66.88 75 GLN A CA 1
ATOM 577 C C . GLN A 1 75 ? 21.414 -6.546 -9.962 1.00 66.88 75 GLN A C 1
ATOM 579 O O . GLN A 1 75 ? 20.392 -5.860 -10.024 1.00 66.88 75 GLN A O 1
ATOM 584 N N . ARG A 1 76 ? 21.678 -7.510 -10.834 1.00 64.81 76 ARG A N 1
ATOM 585 C CA . ARG A 1 76 ? 20.710 -7.955 -11.823 1.00 64.81 76 ARG A CA 1
ATOM 586 C C . ARG A 1 76 ? 19.847 -9.028 -11.162 1.00 64.81 76 ARG A C 1
ATOM 588 O O . ARG A 1 76 ? 20.352 -10.102 -10.856 1.00 64.81 76 ARG A O 1
ATOM 595 N N . CYS A 1 77 ? 18.575 -8.741 -10.889 1.00 61.53 77 CYS A N 1
ATOM 596 C CA . CYS A 1 77 ? 17.625 -9.770 -10.444 1.00 61.53 77 CYS A CA 1
ATOM 597 C C . CYS A 1 77 ? 16.904 -10.291 -11.692 1.00 61.53 77 CYS A C 1
ATOM 599 O O . CYS A 1 77 ? 16.034 -9.625 -12.253 1.00 61.53 77 CYS A O 1
ATOM 601 N N . GLU A 1 78 ? 17.317 -11.460 -12.168 1.00 60.66 78 GLU A N 1
ATOM 602 C CA . GLU A 1 78 ? 16.646 -12.159 -13.256 1.00 60.66 78 GLU A CA 1
ATOM 603 C C . GLU A 1 78 ? 15.621 -13.135 -12.695 1.00 60.66 78 GLU A C 1
ATOM 605 O O . GLU A 1 78 ? 15.849 -13.853 -11.721 1.00 60.66 78 GLU A O 1
ATOM 610 N N . THR A 1 79 ? 14.454 -13.159 -13.328 1.00 57.50 79 THR A N 1
ATOM 611 C CA . THR A 1 79 ? 13.423 -14.145 -13.004 1.00 57.50 79 THR A CA 1
ATOM 612 C C . THR A 1 79 ? 13.775 -15.462 -13.671 1.00 57.50 79 THR A C 1
ATOM 614 O O . THR A 1 79 ? 13.917 -15.498 -14.892 1.00 57.50 79 THR A O 1
ATOM 617 N N . ILE A 1 80 ? 13.871 -16.526 -12.881 1.00 65.19 80 ILE A N 1
ATOM 618 C CA . ILE A 1 80 ? 14.008 -17.909 -13.344 1.00 65.19 80 ILE A CA 1
ATOM 619 C C . ILE A 1 80 ? 12.751 -18.694 -12.946 1.00 65.19 80 ILE A C 1
ATOM 621 O O . ILE A 1 80 ? 12.008 -18.255 -12.071 1.00 65.19 80 ILE A O 1
ATOM 625 N N . GLU A 1 81 ? 12.491 -19.841 -13.579 1.00 47.91 81 GLU A N 1
ATOM 626 C CA . GLU A 1 81 ? 11.249 -20.614 -13.371 1.00 47.91 81 GLU A CA 1
ATOM 627 C C . GLU A 1 81 ? 10.982 -20.987 -11.896 1.00 47.91 81 GLU A C 1
ATOM 629 O O . GLU A 1 81 ? 9.827 -21.097 -11.499 1.00 47.91 81 GLU A O 1
ATOM 634 N N . GLU A 1 82 ? 12.027 -21.087 -11.064 1.00 54.03 82 GLU A N 1
ATOM 635 C CA . GLU A 1 82 ? 11.935 -21.453 -9.641 1.00 54.03 82 GLU A CA 1
ATOM 636 C C . GLU A 1 82 ? 12.227 -20.294 -8.653 1.00 54.03 82 GLU A C 1
ATOM 638 O O . GLU A 1 82 ? 12.403 -20.533 -7.459 1.00 54.03 82 GLU A O 1
ATOM 643 N N . GLY A 1 83 ? 12.296 -19.026 -9.098 1.00 59.81 83 GLY A N 1
ATOM 644 C CA . GLY A 1 83 ? 12.518 -17.878 -8.195 1.00 59.81 83 GLY A CA 1
ATOM 645 C C . GLY A 1 83 ? 13.161 -16.635 -8.831 1.00 59.81 83 GLY A C 1
ATOM 646 O O . GLY A 1 83 ? 13.182 -16.484 -10.051 1.00 59.81 83 GLY A O 1
ATOM 647 N N . CYS A 1 84 ? 13.710 -15.718 -8.016 1.00 60.25 84 CYS A N 1
ATOM 648 C CA . CYS A 1 84 ? 14.616 -14.670 -8.525 1.00 60.25 84 CYS A CA 1
ATOM 649 C C . CYS A 1 84 ? 16.066 -15.100 -8.311 1.00 60.25 84 CYS A C 1
ATOM 651 O O . CYS A 1 84 ? 16.478 -15.372 -7.182 1.00 60.25 84 CYS A O 1
ATOM 653 N N . ARG A 1 85 ? 16.851 -15.114 -9.388 1.00 68.00 85 ARG A N 1
ATOM 654 C CA . ARG A 1 85 ? 18.304 -15.213 -9.316 1.00 68.00 85 ARG A CA 1
ATOM 655 C C . ARG A 1 85 ? 18.875 -13.805 -9.277 1.00 68.00 85 ARG A C 1
ATOM 657 O O . ARG A 1 85 ? 18.625 -13.008 -10.175 1.00 68.00 85 ARG A O 1
ATOM 664 N N . VAL A 1 86 ? 19.653 -13.512 -8.244 1.00 68.00 86 VAL A N 1
ATOM 665 C CA . VAL A 1 86 ? 20.332 -12.224 -8.100 1.00 68.00 86 VAL A CA 1
ATOM 666 C C . VAL A 1 86 ? 21.799 -12.407 -8.467 1.00 68.00 86 VAL A C 1
ATOM 668 O O . VAL A 1 86 ? 22.550 -13.039 -7.726 1.00 68.00 86 VAL A O 1
ATOM 671 N N . GLU A 1 87 ? 22.208 -11.858 -9.606 1.00 65.38 87 GLU A N 1
ATOM 672 C CA . GLU A 1 87 ? 23.590 -11.901 -10.080 1.00 65.38 87 GLU A CA 1
ATOM 673 C C . GLU A 1 87 ? 24.262 -10.537 -9.904 1.00 65.38 87 GLU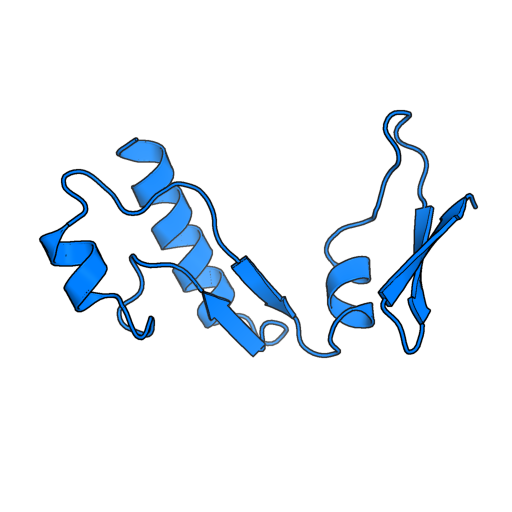 A C 1
ATOM 675 O O . GLU A 1 87 ? 23.650 -9.472 -10.046 1.00 65.38 87 GLU A O 1
ATOM 680 N N . ARG A 1 88 ? 25.544 -10.569 -9.538 1.00 65.38 88 ARG A N 1
ATOM 681 C CA . ARG A 1 88 ? 26.355 -9.360 -9.401 1.00 65.38 88 ARG A CA 1
ATOM 682 C C . ARG A 1 88 ? 26.747 -8.884 -10.804 1.00 65.38 88 ARG A C 1
ATOM 684 O O . ARG A 1 88 ? 27.218 -9.697 -11.596 1.00 65.38 88 ARG A O 1
ATOM 691 N N . LEU A 1 89 ? 26.525 -7.599 -11.090 1.00 60.25 89 LEU A N 1
ATOM 692 C CA . LEU A 1 89 ? 27.055 -6.936 -12.287 1.00 60.25 89 LEU A CA 1
ATOM 693 C C . LEU A 1 89 ? 28.561 -6.686 -12.163 1.00 60.25 89 LEU A C 1
ATOM 695 O O . LEU A 1 89 ? 29.024 -6.430 -11.024 1.00 60.25 89 LEU A O 1
#

pLDDT: mean 80.2, std 12.86, range [47.91, 93.81]

InterPro domains:
  IPR000277 Cys/Met metabolism, pyridoxal phosphate-dependent enzyme [PF01053] (1-59)
  IPR015422 Pyridoxal phosphate-dependent transferase, small domain [G3DSA:3.90.1150.10] (1-80)
  IPR015424 Pyridoxal phosphate-dependent transferase [SSF53383] (1-64)
  IPR044639 Cystathionine gamma-synthase 1/2 [PTHR43379] (2-59)

Mean predicted aligned error: 8.57 Å

Sequence (89 aa):
MKRHSETALEVARYLDQHPKVERVHYPGLESHPQHEVAKRQMTGGYSGVIMAEIKGGSKGGVTVAEVRDHSGRLQRCETIEEGCRVERL

Radius of gyration: 15.72 Å; Cα contacts (8 Å, |Δi|>4): 120; chains: 1; bounding box: 41×30×33 Å

Solvent-accessible surface area (backbone atoms only — not comparable to full-atom values): 5216 Å² total; per-residue (Å²): 102,48,69,42,16,54,53,35,48,55,53,48,56,53,46,61,72,33,92,60,40,71,46,59,52,36,49,72,38,85,87,24,94,53,19,73,57,38,64,74,71,41,82,71,48,56,52,62,71,74,48,70,44,31,48,73,45,63,66,33,42,41,69,76,46,74,45,51,48,99,84,67,47,64,36,48,62,44,77,50,102,90,47,76,48,76,42,82,112

Organism: NCBI:txid259542

Foldseek 3Di:
DQVLQVVQVVVQVVLCPDPQWPDKAFLCDPPHPCVVVCVVPPDRGGGNDIDTATPVGPVRVCVVVQDADPVRAGWDFDDDPVGTDTHGD

Secondary structure (DSSP, 8-state):
-HHHHHHHHHHHHHHHT-TTEEEEE-TTSTTSTTHHHHHHH-SS---S--EEEETTHHHHHHHHS--B-TT--BEEEEEETTEEEEEE-